Protein AF-A0A2D8AKR0-F1 (afdb_monomer)

Foldseek 3Di:
DDDDPPDDVVVVVVVVLVVCCVDPNVVVSVCVDPVNLVVDPPDPSVVVVVLVVPQDDFQAPDFDDALAGETHALVSDDPVSVVVNLVSVVVVPPQADGFYHYRNDTDDHVDSVSVVCVVCVVVDDDCVPDDD

Structure (mmCIF, N/CA/C/O backbone):
data_AF-A0A2D8AKR0-F1
#
_entry.id   AF-A0A2D8AKR0-F1
#
loop_
_atom_site.group_PDB
_atom_site.id
_atom_site.type_symbol
_atom_site.label_atom_id
_atom_site.label_alt_id
_atom_site.label_comp_id
_atom_site.label_asym_id
_atom_site.label_entity_id
_atom_site.label_seq_id
_atom_site.pdbx_PDB_ins_code
_atom_site.Cartn_x
_atom_site.Cartn_y
_atom_site.Cartn_z
_atom_site.occupancy
_atom_site.B_iso_or_equiv
_atom_site.auth_seq_id
_atom_site.auth_comp_id
_atom_site.auth_asym_id
_atom_site.auth_atom_id
_atom_site.pdbx_PDB_model_num
ATOM 1 N N . MET A 1 1 ? 16.676 22.436 -7.450 1.00 33.91 1 MET A N 1
ATOM 2 C CA . MET A 1 1 ? 16.175 21.116 -7.006 1.00 33.91 1 MET A CA 1
ATOM 3 C C . MET A 1 1 ? 14.735 21.320 -6.575 1.00 33.91 1 MET A C 1
ATOM 5 O O . MET A 1 1 ? 14.485 21.685 -5.436 1.00 33.91 1 MET A O 1
ATOM 9 N N . SER A 1 2 ? 13.823 21.272 -7.544 1.00 24.22 2 SER A N 1
ATOM 10 C CA . SER A 1 2 ? 12.423 21.659 -7.355 1.00 24.22 2 SER A CA 1
ATOM 11 C C . SER A 1 2 ? 11.671 20.614 -6.530 1.00 24.22 2 SER A C 1
ATOM 13 O O . SER A 1 2 ? 11.942 19.421 -6.695 1.00 24.22 2 SER A O 1
ATOM 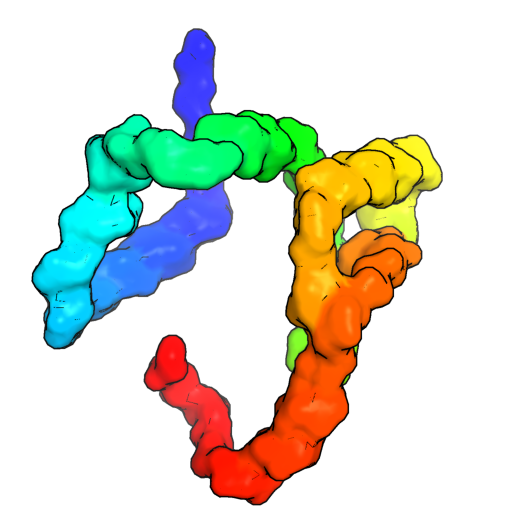15 N N . PRO A 1 3 ? 10.755 21.038 -5.643 1.00 39.47 3 PRO A N 1
ATOM 16 C CA . PRO A 1 3 ? 9.947 20.121 -4.865 1.00 39.47 3 PRO A CA 1
ATOM 17 C C . PRO A 1 3 ? 9.007 19.361 -5.800 1.00 39.47 3 PRO A C 1
ATOM 19 O O . PRO A 1 3 ? 8.604 19.849 -6.855 1.00 39.47 3 PRO A O 1
ATOM 22 N N . LEU A 1 4 ? 8.723 18.132 -5.399 1.00 36.25 4 LEU A N 1
ATOM 23 C CA . LEU A 1 4 ? 7.801 17.197 -6.022 1.00 36.25 4 LEU A CA 1
ATOM 24 C C . LEU A 1 4 ? 6.499 17.917 -6.417 1.00 36.25 4 LEU A C 1
ATOM 26 O O . LEU A 1 4 ? 5.794 18.424 -5.550 1.00 36.25 4 LEU A O 1
ATOM 30 N N . ASN A 1 5 ? 6.188 17.972 -7.715 1.00 32.22 5 ASN A N 1
ATOM 31 C CA . ASN A 1 5 ? 4.859 18.368 -8.174 1.00 32.22 5 ASN A CA 1
ATOM 32 C C . ASN A 1 5 ? 3.902 17.213 -7.853 1.00 32.22 5 ASN A C 1
ATOM 34 O O . ASN A 1 5 ? 3.974 16.135 -8.440 1.00 32.22 5 ASN A O 1
ATOM 38 N N . ASP A 1 6 ? 3.056 17.457 -6.861 1.00 44.03 6 ASP A N 1
ATOM 39 C CA . ASP A 1 6 ? 2.373 16.468 -6.032 1.00 44.03 6 ASP A CA 1
ATOM 40 C C . ASP A 1 6 ? 0.856 16.522 -6.276 1.00 44.03 6 ASP A C 1
ATOM 42 O O . ASP A 1 6 ? 0.070 16.652 -5.345 1.00 44.03 6 ASP A O 1
ATOM 46 N N . HIS A 1 7 ? 0.410 16.560 -7.537 1.00 37.81 7 HIS A N 1
ATOM 47 C CA . HIS A 1 7 ? -0.879 17.209 -7.805 1.00 37.81 7 HIS A CA 1
ATOM 48 C C . HIS A 1 7 ? -2.157 16.359 -7.737 1.00 37.81 7 HIS A C 1
ATOM 50 O O . HIS A 1 7 ? -3.225 16.954 -7.848 1.00 37.81 7 HIS A O 1
ATOM 56 N N . ASP A 1 8 ? -2.102 15.044 -7.472 1.00 45.41 8 ASP A N 1
ATOM 57 C CA . ASP A 1 8 ? -3.341 14.236 -7.409 1.00 45.41 8 ASP A CA 1
ATOM 58 C C . ASP A 1 8 ? -3.476 13.345 -6.153 1.00 45.41 8 ASP A C 1
ATOM 60 O O . ASP A 1 8 ? -4.436 13.488 -5.400 1.00 45.41 8 ASP A O 1
ATOM 64 N N . SER A 1 9 ? -2.473 12.530 -5.784 1.00 47.47 9 SER A N 1
ATOM 65 C CA . SER A 1 9 ? -2.532 11.762 -4.515 1.00 47.47 9 SER A CA 1
ATOM 66 C C . SER A 1 9 ? -2.387 12.613 -3.246 1.00 47.47 9 SER A C 1
ATOM 68 O O . SER A 1 9 ? -2.848 12.203 -2.180 1.00 47.47 9 SER A O 1
ATOM 70 N N . SER A 1 10 ? -1.775 13.799 -3.340 1.00 57.00 10 SER A N 1
ATOM 71 C CA . SER A 1 10 ? -1.628 14.704 -2.193 1.00 57.00 10 SER A CA 1
ATOM 72 C C . SER A 1 10 ? -2.990 15.256 -1.750 1.00 57.00 10 SER A C 1
ATOM 74 O O . SER A 1 10 ? -3.252 15.379 -0.562 1.00 57.00 10 SER A O 1
ATOM 76 N N . SER A 1 11 ? -3.923 15.474 -2.682 1.00 64.12 11 SER A N 1
ATOM 77 C CA . SER A 1 11 ? -5.263 16.013 -2.402 1.00 64.12 11 SER A CA 1
ATOM 78 C C . SER A 1 11 ? -6.063 15.151 -1.417 1.00 64.12 11 SER A C 1
ATOM 80 O O . SER A 1 11 ? -6.556 15.659 -0.408 1.00 64.12 11 SER A O 1
ATOM 82 N N . GLU A 1 12 ? -6.165 13.844 -1.665 1.00 73.81 12 GLU A N 1
ATOM 83 C CA . GLU A 1 12 ? -7.036 12.972 -0.869 1.00 73.81 12 GLU A CA 1
ATOM 84 C C . GLU A 1 12 ? -6.435 12.650 0.502 1.00 73.81 12 GLU A C 1
ATOM 86 O O . GLU A 1 12 ? -7.122 12.719 1.521 1.00 73.81 12 GLU A O 1
ATOM 91 N N . PHE A 1 13 ? -5.124 12.401 0.561 1.00 76.38 13 PHE A N 1
ATOM 92 C CA . PHE A 1 13 ? -4.451 12.188 1.839 1.00 76.38 13 PHE A CA 1
ATOM 93 C C . PHE A 1 13 ? -4.518 13.438 2.728 1.00 76.38 13 PHE A C 1
ATOM 95 O O . PHE A 1 13 ? -4.787 13.329 3.923 1.00 76.38 13 PHE A O 1
ATOM 102 N N . GLN A 1 14 ? -4.385 14.640 2.155 1.00 80.12 14 GLN A N 1
ATOM 103 C CA . GLN A 1 14 ? -4.552 15.886 2.910 1.00 80.12 14 GLN A CA 1
ATOM 104 C C . GLN A 1 14 ? -5.986 16.074 3.428 1.00 80.12 14 GLN A C 1
ATOM 106 O O . GLN A 1 14 ? -6.169 16.552 4.550 1.00 80.12 14 GLN A O 1
ATOM 111 N N . LYS A 1 15 ? -7.014 15.648 2.678 1.00 84.19 15 LYS A N 1
ATOM 112 C CA . LYS A 1 15 ? -8.399 15.619 3.188 1.00 84.19 15 LYS A CA 1
ATOM 113 C C . LYS A 1 15 ? -8.539 14.662 4.370 1.00 84.19 15 LYS A C 1
ATOM 115 O O . LYS A 1 15 ? -9.142 15.038 5.375 1.00 84.19 15 LYS A O 1
ATOM 120 N N . ILE A 1 16 ? -7.948 13.467 4.290 1.00 84.25 16 ILE A N 1
ATOM 121 C CA . ILE A 1 16 ? -7.947 12.492 5.393 1.00 84.25 16 ILE A CA 1
ATOM 122 C C . ILE A 1 16 ? -7.281 13.093 6.633 1.00 84.25 16 ILE A C 1
ATOM 124 O O . ILE A 1 16 ? -7.861 13.039 7.716 1.00 84.25 16 ILE A O 1
ATOM 128 N N . LEU A 1 17 ? -6.112 13.724 6.488 1.00 85.38 17 LEU A N 1
ATOM 129 C CA . LEU A 1 17 ? -5.414 14.366 7.606 1.00 85.38 17 LEU A CA 1
ATOM 130 C C . LEU A 1 17 ? -6.224 15.515 8.216 1.00 85.38 17 LEU A C 1
ATOM 132 O O . LEU A 1 17 ? -6.295 15.637 9.440 1.00 85.38 17 LEU A O 1
ATOM 136 N N . LYS A 1 18 ? -6.889 16.322 7.383 1.00 86.25 18 LYS A N 1
ATOM 137 C CA . LYS A 1 18 ? -7.785 17.389 7.846 1.00 86.25 18 LYS A CA 1
ATOM 138 C C . LYS A 1 18 ? -8.946 16.827 8.670 1.00 86.25 18 LYS A C 1
ATOM 140 O O . LYS A 1 18 ? -9.224 17.338 9.754 1.00 86.25 18 LYS A O 1
ATOM 145 N N . ASN A 1 19 ? -9.583 15.760 8.191 1.00 86.38 19 ASN A N 1
ATOM 146 C CA . ASN A 1 19 ? -10.666 15.085 8.907 1.00 86.38 19 ASN A CA 1
ATOM 147 C C . ASN A 1 19 ? -10.157 14.446 10.210 1.00 86.38 19 ASN A C 1
ATOM 149 O O . ASN A 1 19 ? -10.801 14.561 11.252 1.00 86.38 19 ASN A O 1
ATOM 153 N N . ALA A 1 20 ? -8.967 13.839 10.186 1.00 86.50 20 ALA A N 1
ATOM 154 C CA . ALA A 1 20 ? -8.329 13.274 11.370 1.00 86.50 20 ALA A CA 1
ATOM 155 C C . ALA A 1 20 ? -8.055 14.346 12.439 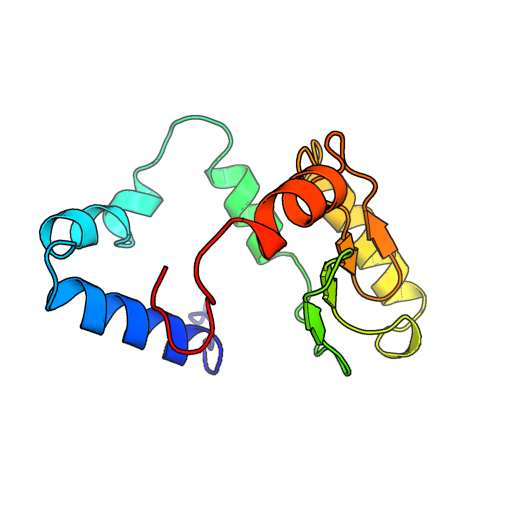1.00 86.50 20 ALA A C 1
ATOM 157 O O . ALA A 1 20 ? -8.304 14.093 13.619 1.00 86.50 20 ALA A O 1
ATOM 158 N N . GLY A 1 21 ? -7.649 15.556 12.037 1.00 86.44 21 GLY A N 1
ATOM 159 C CA . GLY A 1 21 ? -7.460 16.704 12.933 1.00 86.44 21 GLY A CA 1
ATOM 160 C C . GLY A 1 21 ? -8.736 17.211 13.610 1.00 86.44 21 GLY A C 1
ATOM 161 O O . GLY A 1 21 ? -8.673 17.829 14.667 1.00 86.44 21 GLY A O 1
ATOM 162 N N . GLN A 1 22 ? -9.903 16.904 13.045 1.00 89.69 22 GLN A N 1
ATOM 163 C CA . GLN A 1 22 ? -11.214 17.208 13.633 1.00 89.69 22 GLN A CA 1
ATOM 164 C C . GLN A 1 22 ? -11.788 16.032 14.437 1.00 89.69 22 GLN A C 1
ATOM 166 O O . GLN A 1 22 ? -12.900 16.105 14.957 1.00 89.69 22 GLN A O 1
ATOM 171 N N . SER A 1 23 ? -11.040 14.936 14.537 1.00 90.31 23 SER A N 1
ATOM 172 C CA . SER A 1 23 ? -11.459 13.704 15.194 1.00 90.31 23 SER A CA 1
ATOM 173 C C . SER A 1 23 ? -10.653 13.443 16.469 1.00 90.31 23 SER A C 1
ATOM 175 O O . SER A 1 23 ? -9.729 14.174 16.830 1.00 90.31 23 SER A O 1
ATOM 177 N N . ARG A 1 24 ? -10.945 12.316 17.127 1.00 92.50 24 ARG A N 1
ATOM 178 C CA . ARG A 1 24 ? -10.151 11.806 18.257 1.00 92.50 24 ARG A CA 1
ATOM 179 C C . ARG A 1 24 ? -8.705 11.452 17.882 1.00 92.50 24 ARG A C 1
ATOM 181 O O . ARG A 1 24 ? -7.893 11.262 18.778 1.00 92.50 24 ARG A O 1
ATOM 188 N N . LEU A 1 25 ? -8.387 11.371 16.588 1.00 91.12 25 LEU A N 1
ATOM 189 C CA . LEU A 1 25 ? -7.042 11.096 16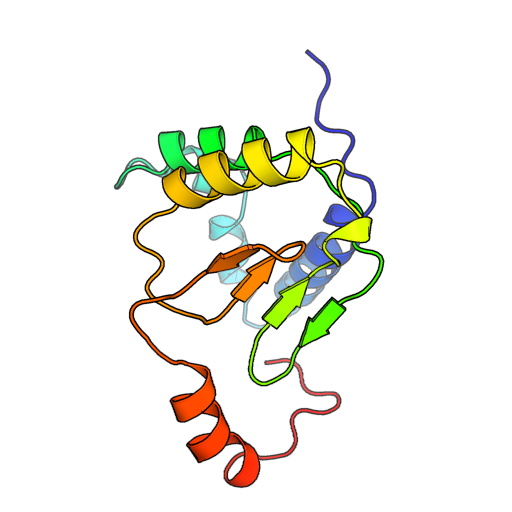.081 1.00 91.12 25 LEU A CA 1
ATOM 190 C C . LEU A 1 25 ? -6.155 12.344 16.005 1.00 91.12 25 LEU A C 1
ATOM 192 O O . LEU A 1 25 ? -4.967 12.203 15.737 1.00 91.12 25 LEU A O 1
ATOM 196 N N . ASN A 1 26 ? -6.681 13.546 16.273 1.00 93.62 26 ASN A N 1
ATOM 197 C CA . ASN A 1 26 ? -5.898 14.785 16.245 1.00 93.62 26 ASN A CA 1
ATOM 198 C C . ASN A 1 26 ? -4.563 14.708 17.025 1.00 93.62 26 ASN A C 1
ATOM 200 O O . ASN A 1 26 ? -3.545 15.143 16.487 1.00 93.62 26 ASN A O 1
ATOM 204 N N . PRO A 1 27 ? -4.494 14.090 18.227 1.00 95.25 27 PRO A N 1
ATOM 205 C CA . PRO A 1 27 ? -3.231 13.944 18.954 1.00 95.25 27 PRO A CA 1
ATOM 206 C C . PRO A 1 27 ? -2.161 13.119 18.224 1.00 95.25 27 PRO A C 1
ATOM 208 O O . PRO A 1 27 ? -0.998 13.167 18.613 1.00 95.25 27 PRO A O 1
ATOM 211 N N . LEU A 1 28 ? -2.531 12.358 17.188 1.00 91.88 28 LEU A N 1
ATOM 212 C CA . LEU A 1 28 ? -1.609 11.542 16.400 1.00 91.88 28 LEU A CA 1
ATOM 213 C C . LEU A 1 28 ? -1.019 12.282 15.193 1.00 91.88 28 LEU A C 1
ATOM 215 O O . LEU A 1 28 ? -0.031 11.816 14.629 1.00 91.88 28 LEU A O 1
ATOM 219 N N . LEU A 1 29 ? -1.575 13.436 14.805 1.00 91.19 29 LEU A N 1
ATOM 220 C CA . LEU A 1 29 ? -1.088 14.204 13.655 1.00 91.19 29 LEU A CA 1
ATOM 221 C C . LEU A 1 29 ? 0.407 14.572 13.717 1.00 91.19 29 LEU A C 1
ATOM 223 O O . LEU A 1 29 ? 1.060 14.533 12.672 1.00 91.19 29 LEU A O 1
ATOM 227 N N . PRO A 1 30 ? 1.007 14.867 14.889 1.00 92.75 30 PRO A N 1
ATOM 228 C CA . PRO A 1 30 ? 2.447 15.100 14.961 1.00 92.75 30 PRO A CA 1
ATOM 229 C C . PRO A 1 30 ? 3.294 13.918 14.458 1.00 92.75 30 PRO A C 1
ATOM 231 O O . PRO A 1 30 ? 4.390 14.142 13.951 1.00 92.75 30 PRO A O 1
ATOM 234 N N . PHE A 1 31 ? 2.791 12.679 14.531 1.00 90.25 31 PHE A N 1
ATOM 235 C CA . PHE A 1 31 ? 3.514 11.467 14.117 1.00 90.25 31 PHE A CA 1
ATOM 236 C C . PHE A 1 31 ? 3.468 11.182 12.610 1.00 90.25 31 PHE A C 1
ATOM 238 O O . PHE A 1 31 ? 4.131 10.263 12.135 1.00 90.25 31 PHE A O 1
ATOM 245 N N . V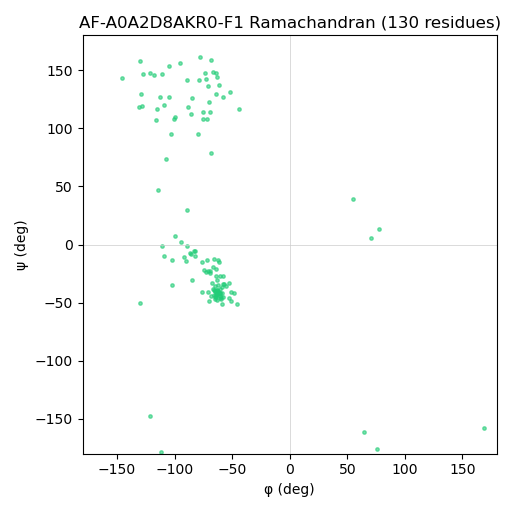AL A 1 32 ? 2.704 11.958 11.842 1.00 88.19 32 VAL A N 1
ATOM 246 C CA . VAL A 1 32 ? 2.683 11.880 10.370 1.00 88.19 32 VAL A CA 1
ATOM 247 C C . VAL A 1 32 ? 3.310 13.113 9.718 1.00 88.19 32 VAL A C 1
ATOM 249 O O . VAL A 1 32 ? 3.400 13.195 8.495 1.00 88.19 32 VAL A O 1
ATOM 252 N N . ALA A 1 33 ? 3.762 14.078 10.524 1.00 87.69 33 ALA A N 1
ATOM 253 C CA . ALA A 1 33 ? 4.410 15.284 10.041 1.00 87.69 33 ALA A CA 1
ATOM 254 C C . ALA A 1 33 ? 5.835 14.997 9.542 1.00 87.69 33 ALA A C 1
ATOM 256 O O . ALA A 1 33 ? 6.553 14.167 10.106 1.00 87.69 33 ALA A O 1
ATOM 257 N N . GLY A 1 34 ? 6.269 15.755 8.529 1.00 86.12 34 GLY A N 1
ATOM 258 C CA . GLY A 1 34 ? 7.612 15.662 7.944 1.00 86.12 34 GLY A CA 1
ATOM 259 C C . GLY A 1 34 ? 8.742 15.599 8.980 1.00 86.12 34 GLY A C 1
ATOM 260 O O . GLY A 1 34 ? 9.502 14.638 8.940 1.00 86.12 34 GLY A O 1
ATOM 261 N N . PRO A 1 35 ? 8.809 16.508 9.977 1.00 89.69 35 PRO A N 1
ATOM 262 C CA . PRO A 1 35 ? 9.871 16.482 10.985 1.00 89.69 35 PRO A CA 1
ATOM 263 C C . PRO A 1 35 ? 9.940 15.184 11.796 1.00 89.69 35 PRO A C 1
ATOM 265 O O . PRO A 1 35 ? 11.031 14.723 12.124 1.00 89.69 35 PRO A O 1
ATOM 268 N N . PHE A 1 36 ? 8.790 14.581 12.114 1.00 90.75 36 PHE A N 1
ATOM 269 C CA . PHE A 1 36 ? 8.765 13.302 12.817 1.00 90.75 36 PHE A CA 1
ATOM 270 C C . PHE A 1 36 ? 9.251 12.175 11.904 1.00 90.75 36 PHE A C 1
ATOM 272 O O . PHE A 1 36 ? 10.137 11.418 12.292 1.00 90.75 36 PHE A O 1
ATOM 279 N N . LEU A 1 37 ? 8.726 12.103 10.675 1.00 88.12 37 LEU A N 1
ATOM 280 C CA . LEU A 1 37 ? 9.100 11.082 9.691 1.00 88.12 37 LEU A CA 1
ATOM 281 C C . LEU A 1 37 ? 10.579 11.169 9.289 1.00 88.12 37 LEU A C 1
ATOM 283 O O . LEU A 1 37 ? 11.242 10.144 9.149 1.00 88.12 37 LEU A O 1
ATOM 287 N N . ASP A 1 38 ? 11.119 12.376 9.138 1.00 87.12 38 ASP A N 1
ATOM 288 C CA . ASP A 1 38 ? 12.538 12.617 8.859 1.00 87.12 38 ASP A CA 1
ATOM 289 C C . ASP A 1 38 ? 13.427 12.263 10.067 1.00 87.12 38 ASP A C 1
ATOM 291 O O . ASP A 1 38 ? 14.608 11.955 9.907 1.00 87.12 38 ASP A O 1
ATOM 295 N N . GLY A 1 39 ? 12.857 12.263 11.277 1.00 89.44 39 GLY A N 1
ATOM 296 C CA . GLY A 1 39 ? 13.521 11.879 12.521 1.00 89.44 39 GLY A CA 1
ATOM 297 C C . GLY A 1 39 ? 13.570 10.370 12.795 1.00 89.44 39 GLY A C 1
ATOM 298 O O . GLY A 1 39 ? 14.281 9.959 13.716 1.00 89.44 39 GLY A O 1
ATOM 299 N N . ILE A 1 40 ? 12.858 9.535 12.025 1.00 88.88 40 ILE A N 1
ATOM 300 C CA . ILE A 1 40 ? 12.862 8.073 12.199 1.00 88.88 40 ILE A CA 1
ATOM 301 C C . ILE A 1 40 ? 14.231 7.517 11.791 1.00 88.88 40 ILE A C 1
ATOM 303 O O . ILE A 1 40 ? 14.621 7.554 10.624 1.00 88.88 40 ILE A O 1
ATOM 307 N N . LYS A 1 41 ? 14.958 6.968 12.768 1.00 86.31 41 LYS A N 1
ATOM 308 C CA . LYS A 1 41 ? 16.294 6.371 12.574 1.00 86.31 41 LYS A CA 1
ATOM 309 C C . LYS A 1 41 ? 16.306 4.851 12.711 1.00 86.31 41 LYS A C 1
ATOM 311 O O . LYS A 1 41 ? 17.330 4.229 12.452 1.00 86.31 41 LYS A O 1
ATOM 316 N N . GLN A 1 42 ? 15.207 4.254 13.169 1.00 83.50 42 GLN A N 1
ATOM 317 C CA . GLN A 1 42 ? 15.116 2.814 13.371 1.00 83.50 42 GLN A CA 1
ATOM 318 C C . GLN A 1 42 ? 14.875 2.085 12.045 1.00 83.50 42 GLN A C 1
ATOM 320 O O . GLN A 1 42 ? 14.092 2.527 11.204 1.00 83.50 42 GLN A O 1
ATOM 325 N N . GLY A 1 43 ? 15.514 0.923 11.895 1.00 83.88 43 GLY A N 1
ATOM 326 C CA . GLY A 1 43 ? 15.404 0.100 10.694 1.00 83.88 43 GLY A CA 1
ATOM 327 C C . GLY A 1 43 ? 15.969 0.779 9.444 1.00 83.88 43 GLY A C 1
ATOM 328 O O . GLY A 1 43 ? 16.738 1.732 9.508 1.00 83.88 43 GLY A O 1
ATOM 329 N N . ASP A 1 44 ? 15.561 0.283 8.280 1.00 85.81 44 ASP A N 1
ATOM 330 C CA . ASP A 1 44 ? 16.058 0.736 6.977 1.00 85.81 44 ASP A CA 1
ATOM 331 C C . ASP A 1 44 ? 15.245 1.908 6.389 1.00 85.81 44 ASP A C 1
ATOM 333 O O . ASP A 1 44 ? 15.126 2.039 5.171 1.00 85.81 44 ASP A O 1
ATOM 337 N N . TRP A 1 45 ? 14.648 2.760 7.232 1.00 87.56 45 TRP A N 1
ATOM 338 C CA . TRP A 1 45 ? 13.698 3.805 6.815 1.00 87.56 45 TRP A CA 1
ATOM 339 C C . TRP A 1 45 ? 14.212 4.689 5.668 1.00 87.56 45 TRP A C 1
ATOM 341 O O . TRP A 1 45 ? 13.534 4.851 4.651 1.00 87.56 45 TRP A O 1
ATOM 351 N N . ALA A 1 46 ? 15.441 5.200 5.783 1.00 85.81 46 ALA A N 1
ATOM 352 C CA . ALA A 1 46 ? 16.052 6.030 4.745 1.00 85.81 46 ALA A CA 1
ATOM 353 C C . ALA A 1 46 ? 16.192 5.280 3.408 1.00 85.81 46 ALA A C 1
ATOM 355 O O . ALA A 1 46 ? 15.885 5.831 2.348 1.00 85.81 46 ALA A O 1
ATOM 356 N N . ARG A 1 47 ? 16.592 4.000 3.459 1.00 88.50 47 ARG A N 1
ATOM 357 C CA . ARG A 1 47 ? 16.702 3.137 2.275 1.00 88.50 47 ARG A CA 1
ATOM 358 C C . ARG A 1 47 ? 15.330 2.904 1.644 1.00 88.50 47 ARG A C 1
ATOM 360 O O . ARG A 1 47 ? 15.196 3.035 0.432 1.00 88.50 47 ARG A O 1
ATOM 367 N N . TRP A 1 48 ? 14.310 2.608 2.449 1.00 88.88 48 TRP A N 1
ATOM 368 C CA . TRP A 1 48 ? 12.938 2.400 1.976 1.00 88.88 48 TRP A CA 1
ATOM 369 C C . TRP A 1 48 ? 12.374 3.631 1.273 1.00 88.88 48 TRP A C 1
ATOM 371 O O . TRP A 1 48 ? 11.839 3.520 0.171 1.00 88.88 48 TRP A O 1
ATOM 381 N N . ARG A 1 49 ? 12.563 4.816 1.857 1.00 87.94 49 ARG A N 1
ATOM 382 C CA . ARG A 1 49 ? 12.115 6.078 1.260 1.00 87.94 49 ARG A CA 1
ATOM 383 C C . ARG A 1 49 ? 12.842 6.388 -0.049 1.00 87.94 49 ARG A C 1
ATOM 385 O O . ARG A 1 49 ? 12.207 6.824 -1.005 1.00 87.94 49 ARG A O 1
ATOM 392 N N . GLN A 1 50 ? 14.148 6.122 -0.120 1.00 89.88 50 GLN A N 1
ATOM 393 C CA . GLN A 1 50 ? 14.920 6.289 -1.352 1.00 89.88 50 GLN A CA 1
ATOM 394 C C . GLN A 1 50 ? 14.443 5.342 -2.462 1.00 89.88 50 GLN A C 1
ATOM 396 O O . GLN A 1 50 ? 14.319 5.769 -3.607 1.00 89.88 50 GLN A O 1
ATOM 401 N N . ARG A 1 51 ? 14.161 4.075 -2.134 1.00 91.56 51 ARG A N 1
ATOM 402 C CA . ARG A 1 51 ? 13.616 3.086 -3.079 1.00 91.56 51 ARG A CA 1
ATOM 403 C C . ARG A 1 51 ? 12.237 3.491 -3.581 1.00 91.56 51 ARG A C 1
ATOM 405 O O . ARG A 1 51 ? 12.017 3.523 -4.786 1.00 91.56 51 ARG A O 1
ATOM 412 N N . LEU A 1 52 ? 11.349 3.887 -2.670 1.00 90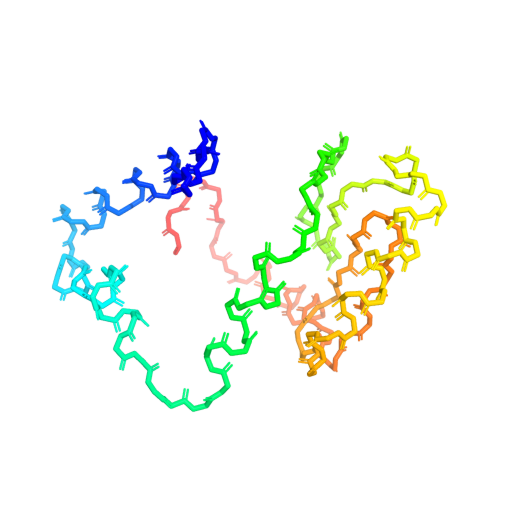.12 52 LEU A N 1
ATOM 413 C CA . LEU A 1 52 ? 10.005 4.361 -3.002 1.00 90.12 52 LEU A CA 1
ATOM 414 C C . LEU A 1 52 ? 10.045 5.577 -3.938 1.00 90.12 52 LEU A C 1
ATOM 416 O O . LEU A 1 52 ? 9.302 5.625 -4.909 1.00 90.12 52 LEU A O 1
ATOM 420 N N . ALA A 1 53 ? 10.954 6.527 -3.699 1.00 89.94 53 ALA A N 1
ATOM 421 C CA . ALA A 1 53 ? 11.109 7.713 -4.543 1.00 89.94 53 ALA A CA 1
ATOM 422 C C . ALA A 1 53 ? 11.621 7.411 -5.965 1.00 89.94 53 ALA A C 1
ATOM 424 O O . ALA A 1 53 ? 11.485 8.255 -6.848 1.00 89.94 53 ALA A O 1
ATOM 425 N N . ARG A 1 54 ? 12.231 6.239 -6.186 1.00 90.12 54 ARG A N 1
ATOM 426 C CA . ARG A 1 54 ? 12.732 5.792 -7.496 1.00 90.12 54 ARG A CA 1
ATOM 427 C C . ARG A 1 54 ? 11.711 4.981 -8.285 1.00 90.12 54 ARG A C 1
ATOM 429 O O . ARG A 1 54 ? 11.966 4.710 -9.458 1.00 90.12 54 ARG A O 1
ATOM 436 N N . LEU A 1 55 ? 10.604 4.570 -7.663 1.00 89.00 55 LEU A N 1
ATOM 437 C CA . LEU A 1 55 ? 9.568 3.842 -8.380 1.00 89.00 55 LEU A CA 1
ATOM 438 C C . LEU A 1 55 ? 8.967 4.747 -9.468 1.00 89.00 55 LEU A C 1
ATOM 440 O O . LEU A 1 55 ? 8.606 5.894 -9.182 1.00 89.00 55 LEU A O 1
ATOM 444 N N . PRO A 1 56 ? 8.877 4.261 -10.715 1.00 84.94 56 PRO A N 1
ATOM 445 C CA . PRO A 1 56 ? 8.263 4.995 -11.801 1.00 84.94 56 PRO A CA 1
ATOM 446 C C . PRO A 1 56 ? 6.788 5.229 -11.489 1.00 84.94 56 PRO A C 1
ATOM 448 O O . PRO A 1 56 ? 6.098 4.396 -10.899 1.00 84.94 56 PRO A O 1
ATOM 451 N N . ARG A 1 57 ? 6.299 6.398 -11.896 1.00 87.56 57 ARG A N 1
ATOM 452 C CA . ARG A 1 57 ? 4.873 6.701 -11.841 1.00 87.56 57 ARG A CA 1
ATOM 453 C C . ARG A 1 57 ? 4.241 6.175 -13.119 1.00 87.56 57 ARG A C 1
ATOM 455 O O . ARG A 1 57 ? 4.507 6.703 -14.193 1.00 87.56 57 ARG A O 1
ATOM 462 N N . HIS A 1 58 ? 3.410 5.155 -12.977 1.00 92.44 58 HIS A N 1
ATOM 463 C CA . HIS A 1 58 ? 2.604 4.606 -14.058 1.00 92.44 58 HIS A CA 1
ATOM 464 C C . HIS A 1 58 ? 1.131 4.915 -13.805 1.00 92.44 58 HIS A C 1
ATOM 466 O O . HIS A 1 58 ? 0.691 4.967 -12.654 1.00 92.44 58 HIS A O 1
ATOM 472 N N . THR A 1 59 ? 0.373 5.120 -14.877 1.00 94.06 59 THR A N 1
ATOM 473 C CA . THR A 1 59 ? -1.070 5.354 -14.801 1.00 94.06 59 THR A CA 1
ATOM 474 C C . THR A 1 59 ? -1.785 4.045 -15.121 1.00 94.06 59 THR A C 1
ATOM 476 O O . THR A 1 59 ? -1.737 3.613 -16.270 1.00 94.06 59 THR A O 1
ATOM 479 N N . PRO A 1 60 ? -2.423 3.388 -14.139 1.00 96.44 60 PRO A N 1
ATOM 480 C CA . PRO A 1 60 ? -3.145 2.151 -14.397 1.00 96.44 60 PRO A CA 1
ATOM 481 C C . PRO A 1 60 ? -4.417 2.434 -15.202 1.00 96.44 60 PRO A C 1
ATOM 483 O O . PRO A 1 60 ? -5.172 3.348 -14.870 1.00 96.44 60 PRO A O 1
ATOM 486 N N . SER A 1 61 ? -4.698 1.619 -16.218 1.00 97.12 61 SER A N 1
ATOM 487 C CA . SER A 1 61 ? -5.975 1.671 -16.946 1.00 97.12 61 SER A CA 1
ATOM 488 C C . SER A 1 61 ? -7.132 1.064 -16.149 1.00 97.12 61 SER A C 1
ATOM 490 O O . SER A 1 61 ? -8.299 1.378 -16.390 1.00 97.12 61 SER A O 1
ATOM 492 N N . ARG A 1 62 ? -6.817 0.198 -15.179 1.00 95.81 62 ARG A N 1
ATOM 493 C CA . ARG A 1 62 ? -7.787 -0.526 -14.355 1.00 95.81 62 ARG A CA 1
ATOM 494 C C . ARG A 1 62 ? -7.273 -0.716 -12.934 1.00 95.81 62 ARG A C 1
ATOM 496 O O . ARG A 1 62 ? -6.101 -0.998 -12.731 1.00 95.81 62 ARG A O 1
ATOM 503 N N . VAL A 1 63 ? -8.165 -0.627 -11.951 1.00 97.12 63 VAL A N 1
ATOM 504 C CA . VAL A 1 63 ? -7.888 -0.997 -10.555 1.00 97.12 63 VAL A CA 1
ATOM 505 C C . VAL A 1 63 ? -8.992 -1.933 -10.078 1.00 97.12 63 VAL A C 1
ATOM 507 O O . VAL A 1 63 ? -10.172 -1.636 -10.254 1.00 97.12 63 VAL A O 1
ATOM 510 N N . GLN A 1 64 ? -8.617 -3.068 -9.492 1.00 96.75 64 GLN A N 1
ATOM 511 C CA . GLN A 1 64 ? -9.542 -4.056 -8.943 1.00 96.75 64 GLN A CA 1
ATOM 512 C C . GLN A 1 64 ? -9.120 -4.433 -7.523 1.00 96.75 64 GLN A C 1
ATOM 514 O O . GLN A 1 64 ? -8.033 -4.961 -7.301 1.00 96.75 64 GLN A O 1
ATOM 519 N N . LEU A 1 65 ? -10.004 -4.166 -6.562 1.00 93.81 65 LEU A N 1
ATOM 520 C CA . LEU A 1 65 ? -9.801 -4.453 -5.142 1.00 93.81 65 LEU A CA 1
ATOM 521 C C . LEU A 1 65 ? -10.684 -5.643 -4.738 1.00 93.81 65 LEU A C 1
ATOM 523 O O . LEU A 1 65 ? -11.733 -5.462 -4.127 1.00 93.81 65 LEU A O 1
ATOM 527 N N . ALA A 1 66 ? -10.299 -6.843 -5.171 1.00 89.25 66 ALA A N 1
ATOM 528 C CA . ALA A 1 66 ? -11.001 -8.098 -4.883 1.00 89.25 66 ALA A CA 1
ATOM 529 C C . ALA A 1 66 ? -10.051 -9.068 -4.154 1.00 89.25 66 ALA A C 1
ATOM 531 O O . ALA A 1 66 ? -9.174 -8.613 -3.420 1.00 89.25 66 ALA A O 1
ATOM 532 N N . ASP A 1 67 ? -10.186 -10.381 -4.374 1.00 90.38 67 ASP A N 1
ATOM 533 C CA . ASP A 1 67 ? -9.311 -11.401 -3.775 1.00 90.38 67 ASP A CA 1
ATOM 534 C C . ASP A 1 67 ? -7.825 -11.119 -4.030 1.00 90.38 67 ASP A C 1
ATOM 536 O O . ASP A 1 67 ? -7.005 -11.156 -3.119 1.00 90.38 67 ASP A O 1
ATOM 540 N N . THR A 1 68 ? -7.477 -10.782 -5.272 1.00 93.38 68 THR A N 1
ATOM 541 C CA . THR A 1 68 ? -6.163 -10.227 -5.609 1.00 93.38 68 THR A CA 1
ATOM 542 C C . THR A 1 68 ? -6.311 -8.740 -5.864 1.00 93.38 68 THR A C 1
ATOM 544 O O . THR A 1 68 ? -7.124 -8.309 -6.689 1.00 93.38 68 THR A O 1
ATOM 547 N N . ILE A 1 69 ? -5.499 -7.945 -5.174 1.00 96.38 69 ILE A N 1
ATOM 548 C CA . ILE A 1 69 ? -5.429 -6.511 -5.425 1.00 96.38 69 ILE A CA 1
ATOM 549 C C . ILE A 1 69 ? -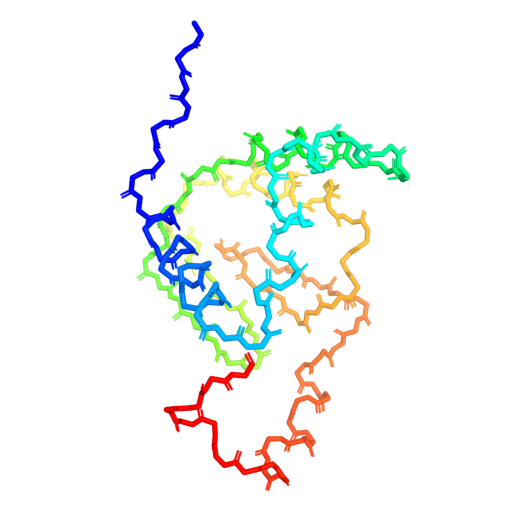4.648 -6.308 -6.720 1.00 96.38 69 ILE A C 1
ATOM 551 O O . ILE A 1 69 ? -3.439 -6.533 -6.761 1.00 96.38 69 ILE A O 1
ATOM 555 N N . SER A 1 70 ? -5.362 -5.913 -7.772 1.00 97.38 70 SER A N 1
ATOM 556 C CA . SER A 1 70 ? -4.819 -5.766 -9.122 1.00 97.38 70 SER A CA 1
ATOM 557 C C . SER A 1 70 ? -4.799 -4.296 -9.529 1.00 97.38 70 SER A C 1
ATOM 559 O O . SER A 1 70 ? -5.825 -3.611 -9.452 1.00 97.38 70 SER A O 1
ATOM 561 N N . ILE A 1 71 ? -3.643 -3.799 -9.959 1.00 97.44 71 ILE A N 1
ATOM 562 C CA . ILE A 1 71 ? -3.445 -2.410 -10.384 1.00 97.44 71 ILE A CA 1
ATOM 563 C C . ILE A 1 71 ? -2.791 -2.407 -11.762 1.00 97.44 71 ILE A C 1
ATOM 565 O O . ILE A 1 71 ? -1.665 -2.862 -11.921 1.00 97.44 71 ILE A O 1
ATOM 569 N N . GLY A 1 72 ? -3.480 -1.823 -12.736 1.00 97.06 72 GLY A N 1
ATOM 570 C CA . GLY A 1 72 ? -3.063 -1.762 -14.129 1.00 97.06 72 GLY A CA 1
ATOM 571 C C . GLY A 1 72 ? -3.252 -3.082 -14.871 1.00 97.06 72 GLY A C 1
ATOM 572 O O . GLY A 1 72 ? -3.802 -4.056 -14.358 1.00 97.06 72 GLY A O 1
ATOM 573 N N . GLN A 1 73 ? -2.808 -3.090 -16.119 1.00 97.19 73 GLN A N 1
ATOM 574 C CA . GLN A 1 73 ? -2.760 -4.255 -16.997 1.00 97.19 73 GLN A CA 1
ATOM 575 C C . GLN A 1 73 ? -1.365 -4.368 -17.629 1.00 97.19 73 GLN A C 1
ATOM 577 O O . GLN A 1 73 ? -0.670 -3.356 -17.738 1.00 97.19 73 GLN A O 1
ATOM 582 N N . PRO A 1 74 ? -0.945 -5.557 -18.107 1.00 96.31 74 PRO A N 1
ATOM 583 C CA . PRO A 1 74 ? 0.318 -5.699 -18.834 1.00 96.31 74 PRO A CA 1
ATOM 584 C C . PRO A 1 74 ? 0.456 -4.730 -20.017 1.00 96.31 74 PRO A C 1
ATOM 586 O O . PRO A 1 74 ? 1.554 -4.279 -20.316 1.00 96.31 74 PRO A O 1
ATOM 589 N N . SER A 1 75 ? -0.658 -4.398 -20.681 1.00 96.75 75 SER A N 1
ATOM 590 C CA . SER A 1 75 ? -0.707 -3.472 -21.820 1.00 96.75 75 SER A CA 1
ATOM 591 C C . SER A 1 75 ? -0.488 -2.004 -21.454 1.00 96.75 75 SER A C 1
ATOM 593 O O . SER A 1 75 ? -0.286 -1.193 -22.354 1.00 96.75 75 SER A O 1
ATOM 595 N N . ASP A 1 76 ? -0.543 -1.651 -20.168 1.00 97.19 76 ASP A N 1
ATOM 596 C CA . ASP A 1 76 ? -0.301 -0.279 -19.711 1.00 97.19 76 ASP A CA 1
ATOM 597 C C . ASP A 1 76 ? 1.194 0.068 -19.716 1.00 97.19 76 ASP A C 1
ATOM 599 O O . ASP A 1 76 ? 1.548 1.242 -19.623 1.00 97.19 76 ASP A O 1
ATOM 603 N N . LEU A 1 77 ? 2.065 -0.944 -19.810 1.00 97.19 77 LEU A N 1
ATOM 604 C CA . LEU A 1 77 ? 3.515 -0.799 -19.797 1.00 97.19 77 LEU A CA 1
ATOM 605 C C . LEU A 1 77 ? 4.134 -1.370 -21.069 1.00 97.19 77 LEU A C 1
ATOM 607 O O . LEU A 1 77 ? 3.710 -2.390 -21.611 1.00 97.19 77 LEU A O 1
ATOM 611 N N . THR A 1 78 ? 5.228 -0.759 -21.506 1.00 97.00 78 THR A N 1
ATOM 612 C CA . THR A 1 78 ? 6.144 -1.420 -22.434 1.00 97.00 78 THR A CA 1
ATOM 613 C C . THR A 1 78 ? 6.855 -2.589 -21.743 1.00 97.00 78 THR A C 1
ATOM 615 O O . THR A 1 78 ? 7.012 -2.619 -20.521 1.00 97.00 78 THR A O 1
ATOM 618 N N . ALA A 1 79 ? 7.378 -3.541 -22.523 1.00 95.81 79 ALA A N 1
ATOM 619 C CA . ALA A 1 79 ? 8.150 -4.661 -21.973 1.00 95.81 79 ALA A CA 1
ATOM 620 C C . ALA A 1 79 ? 9.368 -4.201 -21.141 1.00 95.81 79 ALA A C 1
ATOM 622 O O . ALA A 1 79 ? 9.720 -4.831 -20.143 1.00 95.81 79 ALA A O 1
ATOM 623 N N . ALA A 1 80 ? 9.994 -3.083 -21.529 1.00 96.06 80 ALA A N 1
ATOM 624 C CA . ALA A 1 80 ? 11.1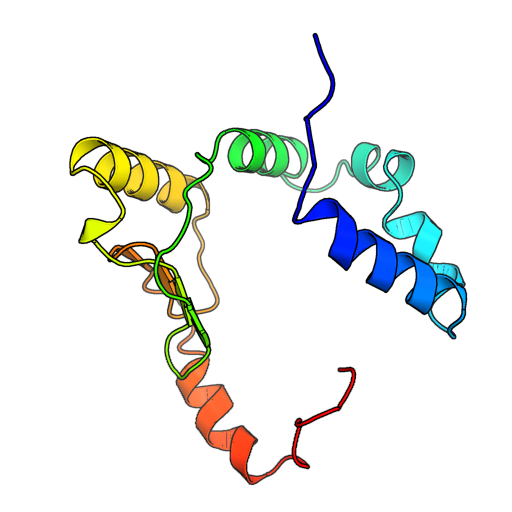13 -2.498 -20.797 1.00 96.06 80 ALA A CA 1
ATOM 625 C C . ALA A 1 80 ? 10.674 -1.924 -19.439 1.00 96.06 80 ALA A C 1
ATOM 627 O O . ALA A 1 80 ? 11.327 -2.182 -18.429 1.00 96.06 80 ALA A O 1
ATOM 628 N N . GLU A 1 81 ? 9.554 -1.198 -19.395 1.00 96.12 81 GLU A N 1
ATOM 629 C CA . GLU A 1 81 ? 8.990 -0.659 -18.151 1.00 96.12 81 GLU A CA 1
ATOM 630 C C . GLU A 1 81 ? 8.524 -1.770 -17.215 1.00 96.12 81 GLU A C 1
ATOM 632 O O . GLU A 1 81 ? 8.847 -1.739 -16.031 1.00 96.12 81 GLU A O 1
ATOM 637 N N . GLN A 1 82 ? 7.845 -2.792 -17.741 1.00 96.00 82 GLN A N 1
ATOM 638 C CA . GLN A 1 82 ? 7.416 -3.938 -16.942 1.00 96.00 82 GLN A CA 1
ATOM 639 C C . GLN A 1 82 ? 8.620 -4.684 -16.345 1.00 96.00 82 GLN A C 1
ATOM 641 O O . GLN A 1 82 ? 8.609 -5.050 -15.168 1.00 96.00 82 GLN A O 1
ATOM 646 N N . SER A 1 83 ? 9.693 -4.870 -17.123 1.00 95.31 83 SER A N 1
ATOM 647 C CA . SER A 1 83 ? 10.934 -5.467 -16.619 1.00 95.31 83 SER A CA 1
ATOM 648 C C . SER A 1 83 ? 11.590 -4.601 -15.540 1.00 95.31 83 SER A C 1
ATOM 650 O O . SER A 1 83 ? 12.035 -5.135 -14.526 1.00 95.31 83 SER A O 1
ATOM 652 N N . ALA A 1 84 ? 11.648 -3.280 -15.734 1.00 95.06 84 ALA A N 1
ATOM 653 C CA . ALA A 1 84 ? 12.217 -2.357 -14.753 1.00 95.06 84 ALA A CA 1
ATOM 654 C C . ALA A 1 84 ? 11.409 -2.357 -13.447 1.00 95.06 84 ALA A C 1
ATOM 656 O O . ALA A 1 84 ? 11.986 -2.486 -12.366 1.00 95.06 84 ALA A O 1
ATOM 657 N N . LEU A 1 85 ? 10.079 -2.300 -13.552 1.00 95.88 85 LEU A N 1
ATOM 658 C CA . LEU A 1 85 ? 9.176 -2.355 -12.410 1.00 95.88 85 LEU A CA 1
ATOM 659 C C . LEU A 1 85 ? 9.341 -3.669 -11.640 1.00 95.88 85 LEU A C 1
ATOM 661 O O . LEU A 1 85 ? 9.452 -3.650 -10.416 1.00 95.88 85 LEU A O 1
ATOM 665 N N . ARG A 1 86 ? 9.434 -4.811 -12.335 1.00 95.94 86 ARG A N 1
ATOM 666 C CA . ARG A 1 86 ? 9.658 -6.119 -11.698 1.00 95.94 86 ARG A CA 1
ATOM 667 C C . ARG A 1 86 ? 10.938 -6.142 -10.866 1.00 95.94 86 ARG A C 1
ATOM 669 O O . ARG A 1 86 ? 10.910 -6.630 -9.737 1.00 95.94 86 ARG A O 1
ATOM 676 N N . GLU A 1 87 ? 12.047 -5.623 -11.391 1.00 95.44 87 GLU A N 1
ATOM 677 C CA . GLU A 1 87 ? 13.305 -5.571 -10.635 1.00 95.44 87 GLU A CA 1
ATOM 678 C C . GLU A 1 87 ? 13.210 -4.636 -9.425 1.00 95.44 87 GLU A C 1
ATOM 680 O O . GLU A 1 87 ? 13.666 -4.990 -8.338 1.00 95.44 87 GLU A O 1
ATOM 685 N N . GLN A 1 88 ? 12.539 -3.493 -9.559 1.00 94.38 88 GLN A N 1
ATOM 686 C CA . GLN A 1 88 ? 12.333 -2.580 -8.435 1.00 94.38 88 GLN A CA 1
ATOM 687 C C . GLN A 1 88 ? 11.428 -3.179 -7.351 1.00 94.38 88 GLN A C 1
ATOM 689 O O . GLN A 1 88 ? 11.701 -3.007 -6.165 1.00 94.38 88 GLN A O 1
ATOM 694 N N . LEU A 1 89 ? 10.384 -3.929 -7.719 1.00 95.06 89 LEU A N 1
ATOM 695 C CA . LEU A 1 89 ? 9.494 -4.600 -6.762 1.00 95.06 89 LEU A CA 1
ATOM 696 C C . LEU A 1 89 ? 10.229 -5.651 -5.915 1.00 95.06 89 LEU A C 1
ATOM 698 O O . LEU A 1 89 ? 9.897 -5.835 -4.739 1.00 95.06 89 LEU A O 1
ATOM 702 N N . LYS A 1 90 ? 11.275 -6.294 -6.455 1.00 94.38 90 LYS A N 1
ATOM 703 C CA . LYS A 1 90 ? 12.138 -7.209 -5.685 1.00 94.38 90 LYS A CA 1
ATOM 704 C C . LYS A 1 90 ? 12.900 -6.494 -4.571 1.00 94.38 90 LYS A C 1
ATOM 706 O O . LYS A 1 90 ? 13.181 -7.105 -3.542 1.00 94.38 90 LYS A O 1
ATOM 711 N N . GLU A 1 91 ? 13.180 -5.198 -4.711 1.00 93.50 91 GLU A N 1
ATOM 712 C CA . GLU A 1 91 ? 13.800 -4.408 -3.642 1.00 93.50 91 GLU A CA 1
ATOM 713 C C . GLU A 1 91 ? 12.891 -4.244 -2.409 1.00 93.50 91 GLU A C 1
ATOM 715 O O . GLU A 1 91 ? 13.374 -3.823 -1.353 1.00 93.50 91 GLU A O 1
ATOM 720 N N . PHE A 1 92 ? 11.603 -4.587 -2.523 1.00 92.81 92 PHE A N 1
ATOM 721 C CA . PHE A 1 92 ? 10.617 -4.571 -1.438 1.00 92.81 92 PHE A CA 1
ATOM 722 C C . PHE A 1 92 ? 10.341 -5.934 -0.805 1.00 92.81 92 PHE A C 1
ATOM 724 O O . PHE A 1 92 ? 9.511 -6.043 0.096 1.00 92.81 92 PHE A O 1
ATOM 731 N N . ILE A 1 93 ? 11.104 -6.961 -1.184 1.00 93.12 93 ILE A N 1
ATOM 732 C CA . ILE A 1 93 ? 11.136 -8.219 -0.439 1.00 93.12 93 ILE A CA 1
ATOM 733 C C . ILE A 1 93 ? 11.653 -7.953 0.994 1.00 93.12 93 ILE A C 1
ATOM 735 O O . ILE A 1 93 ? 12.628 -7.216 1.172 1.00 93.12 93 ILE A O 1
ATOM 739 N N . PRO A 1 94 ? 11.039 -8.566 2.027 1.00 93.88 94 PRO A N 1
ATOM 740 C CA . PRO A 1 94 ? 9.990 -9.583 1.935 1.00 93.88 94 PRO A CA 1
ATOM 741 C C . PRO A 1 94 ? 8.567 -9.021 1.784 1.00 93.88 94 PRO A C 1
ATOM 743 O O . PRO A 1 94 ? 8.071 -8.296 2.649 1.00 93.88 94 PRO A O 1
ATOM 746 N N . TRP A 1 95 ? 7.863 -9.482 0.745 1.00 95.94 95 TRP A N 1
ATOM 747 C CA . TRP A 1 95 ? 6.422 -9.294 0.584 1.00 95.94 95 TRP A CA 1
ATOM 748 C C . TRP A 1 95 ? 5.680 -10.312 1.444 1.00 95.94 95 TRP A C 1
ATOM 750 O O . TRP A 1 95 ? 5.482 -11.462 1.062 1.00 95.94 95 TRP A O 1
ATOM 760 N N . ARG A 1 96 ? 5.303 -9.907 2.657 1.00 96.44 96 ARG A N 1
ATOM 761 C CA . ARG A 1 96 ? 4.659 -10.831 3.599 1.00 96.44 96 ARG A CA 1
ATOM 762 C C . ARG A 1 96 ? 3.155 -10.958 3.397 1.00 96.44 96 ARG A C 1
ATOM 764 O O . ARG A 1 96 ? 2.613 -12.003 3.700 1.00 96.44 96 ARG A O 1
ATOM 771 N N . LYS A 1 97 ? 2.470 -9.916 2.929 1.00 96.19 97 LYS A N 1
ATOM 772 C CA . LYS A 1 97 ? 1.009 -9.892 2.746 1.00 96.19 97 LYS A CA 1
ATOM 773 C C . LYS A 1 97 ? 0.690 -9.681 1.273 1.00 96.19 97 LYS A C 1
ATOM 775 O O . LYS A 1 97 ? 1.412 -8.924 0.639 1.00 96.19 97 LYS A O 1
ATOM 780 N N . GLY A 1 98 ? -0.382 -10.285 0.786 1.00 95.31 98 GLY A N 1
ATOM 781 C CA . GLY A 1 98 ? -0.815 -10.244 -0.611 1.00 95.31 98 GLY A CA 1
ATOM 782 C C . GLY A 1 98 ? -1.915 -11.289 -0.838 1.00 95.31 98 GLY A C 1
ATOM 783 O O . GLY A 1 98 ? -2.548 -11.692 0.145 1.00 95.31 98 GLY A O 1
ATOM 784 N N . PRO A 1 99 ? -2.153 -11.743 -2.077 1.00 95.81 99 PRO A N 1
ATOM 785 C CA . PRO A 1 99 ? -1.378 -11.469 -3.292 1.00 95.81 99 PRO A CA 1
ATOM 786 C C . PRO A 1 99 ? -1.654 -10.088 -3.911 1.00 95.81 99 PRO A C 1
ATOM 788 O O . PRO A 1 99 ? -2.686 -9.464 -3.646 1.00 95.81 99 PRO A O 1
ATOM 791 N N . PHE A 1 100 ? -0.732 -9.637 -4.765 1.00 97.56 100 PHE A N 1
ATOM 792 C CA . PHE A 1 100 ? -0.912 -8.465 -5.630 1.00 97.56 100 PHE A CA 1
ATOM 793 C C . PHE A 1 100 ? -0.613 -8.818 -7.091 1.00 97.56 100 PHE A C 1
ATOM 795 O O . PHE A 1 100 ? 0.307 -9.591 -7.351 1.00 97.56 100 PHE A O 1
ATOM 802 N N . ASP A 1 101 ? -1.327 -8.183 -8.017 1.00 97.38 101 ASP A N 1
ATOM 803 C CA . ASP A 1 101 ? -0.957 -8.076 -9.435 1.00 97.38 101 ASP A CA 1
ATOM 804 C C . ASP A 1 101 ? -0.700 -6.596 -9.730 1.00 97.38 101 ASP A C 1
ATOM 806 O O . ASP A 1 101 ? -1.594 -5.759 -9.586 1.00 97.38 101 ASP A O 1
ATOM 810 N N . LEU A 1 102 ? 0.533 -6.254 -10.103 1.00 96.94 102 LEU A N 1
ATOM 811 C CA . LEU A 1 102 ? 0.885 -4.893 -10.499 1.00 96.94 102 LEU A CA 1
ATOM 812 C C . LEU A 1 102 ? 1.320 -4.889 -11.963 1.00 96.94 102 LEU A C 1
ATOM 814 O O . LEU A 1 102 ? 2.423 -5.324 -12.286 1.00 96.94 102 LEU A O 1
ATOM 818 N N . PHE A 1 103 ? 0.474 -4.366 -12.847 1.00 97.44 103 PHE A N 1
ATOM 819 C CA . PHE A 1 103 ? 0.726 -4.277 -14.286 1.00 97.44 103 PHE A CA 1
ATOM 820 C C . PHE A 1 103 ? 1.077 -5.643 -14.910 1.00 97.44 103 PHE A C 1
ATOM 822 O O . PHE A 1 103 ? 1.970 -5.747 -15.759 1.00 97.44 103 PHE A O 1
ATOM 829 N N . GLY A 1 104 ? 0.405 -6.713 -14.466 1.00 96.50 104 GLY A N 1
ATOM 830 C CA . GLY A 1 104 ? 0.680 -8.090 -14.884 1.00 96.50 104 GLY A CA 1
ATOM 831 C C . GLY A 1 104 ? 1.907 -8.725 -14.232 1.00 96.50 104 GLY A C 1
ATOM 832 O O . GLY A 1 104 ? 2.428 -9.719 -14.739 1.00 96.50 104 GLY A O 1
ATOM 833 N N . ILE A 1 105 ? 2.440 -8.117 -13.171 1.00 97.06 105 ILE A N 1
ATOM 834 C CA . ILE A 1 105 ? 3.514 -8.685 -12.359 1.00 97.06 105 ILE A CA 1
ATOM 835 C C . ILE A 1 105 ? 2.884 -9.277 -11.105 1.00 97.06 105 ILE A C 1
ATOM 837 O O . ILE A 1 105 ? 2.488 -8.542 -10.199 1.00 97.06 105 ILE A O 1
ATOM 841 N N . ASP A 1 106 ? 2.858 -10.605 -11.046 1.00 96.88 106 ASP A N 1
ATOM 842 C CA . ASP A 1 106 ? 2.402 -11.337 -9.871 1.00 96.88 106 ASP A CA 1
ATOM 843 C C . ASP A 1 106 ? 3.402 -11.184 -8.719 1.00 96.88 106 ASP A C 1
ATOM 845 O O . ASP A 1 106 ? 4.582 -11.538 -8.830 1.00 96.88 106 ASP A O 1
ATOM 849 N N . ILE A 1 107 ? 2.923 -10.670 -7.588 1.00 96.62 107 ILE A N 1
ATOM 850 C CA . ILE A 1 107 ? 3.655 -10.646 -6.324 1.00 96.62 107 ILE A CA 1
ATOM 851 C C . ILE A 1 107 ? 3.086 -11.751 -5.441 1.00 96.62 107 ILE A C 1
ATOM 853 O O . ILE A 1 107 ? 2.104 -11.556 -4.716 1.00 96.62 107 ILE A O 1
ATOM 857 N N . ASP A 1 108 ? 3.742 -12.909 -5.493 1.00 92.44 108 ASP A N 1
ATOM 858 C CA . ASP A 1 108 ? 3.458 -14.007 -4.578 1.00 92.44 108 ASP A CA 1
ATOM 859 C C . ASP A 1 108 ? 4.054 -13.698 -3.200 1.00 92.44 108 ASP A C 1
ATOM 861 O O . ASP A 1 108 ? 5.267 -13.555 -3.020 1.00 92.44 108 ASP A O 1
ATOM 865 N N . SER A 1 109 ? 3.167 -13.516 -2.231 1.00 94.25 109 SER A N 1
ATOM 866 C CA . SER A 1 109 ? 3.507 -13.106 -0.874 1.00 94.25 109 SER A CA 1
ATOM 867 C C . SER A 1 109 ? 3.418 -14.278 0.093 1.00 94.25 109 SER A C 1
ATOM 869 O O . SER A 1 109 ? 2.582 -15.158 -0.083 1.00 94.25 109 SER A O 1
ATOM 871 N N . GLU A 1 110 ? 4.176 -14.223 1.189 1.00 95.38 110 GLU A N 1
ATOM 872 C CA . GLU A 1 110 ? 4.185 -15.273 2.226 1.00 95.38 110 GLU A CA 1
ATOM 873 C C . GLU A 1 110 ? 2.771 -15.640 2.726 1.00 95.38 110 GLU A C 1
ATOM 875 O O . GLU A 1 110 ? 2.459 -16.813 2.924 1.00 95.38 110 GLU A O 1
ATOM 880 N N . TRP A 1 111 ? 1.902 -14.644 2.921 1.00 94.62 111 TRP A N 1
ATOM 881 C CA . TRP A 1 111 ? 0.544 -14.838 3.418 1.00 94.62 111 TRP A CA 1
ATOM 882 C C . TRP A 1 111 ? -0.500 -14.594 2.337 1.00 94.62 111 TRP A C 1
ATOM 884 O O . TRP A 1 111 ? -0.687 -13.461 1.894 1.00 94.62 111 TRP A O 1
ATOM 894 N N . ARG A 1 112 ? -1.278 -15.643 2.056 1.00 93.75 112 ARG A N 1
ATOM 895 C CA . ARG A 1 112 ? -2.529 -15.617 1.286 1.00 93.75 112 ARG A CA 1
ATOM 896 C C . ARG A 1 112 ? -3.624 -14.880 2.065 1.00 93.75 112 ARG A C 1
ATOM 898 O O . ARG A 1 112 ? -4.430 -15.480 2.786 1.00 93.75 112 ARG A O 1
ATOM 905 N N . CYS A 1 113 ? -3.572 -13.549 2.048 1.00 94.12 113 CYS A N 1
ATOM 906 C CA . CYS A 1 113 ? -4.459 -12.708 2.849 1.00 94.12 113 CYS A CA 1
ATOM 907 C C . CYS A 1 113 ? -5.904 -12.758 2.356 1.00 94.12 113 CYS A C 1
ATOM 909 O O . CYS A 1 113 ? -6.801 -12.570 3.178 1.00 94.12 113 CYS A O 1
ATOM 911 N N . GLU A 1 114 ? -6.130 -13.082 1.086 1.00 93.50 114 GLU A N 1
ATOM 912 C CA . GLU A 1 114 ? -7.450 -13.315 0.509 1.00 93.50 114 GLU A CA 1
ATOM 913 C C . GLU A 1 114 ? -8.156 -14.481 1.203 1.00 93.50 114 GLU A C 1
ATOM 915 O O . GLU A 1 114 ? -9.291 -14.333 1.634 1.00 93.50 114 GLU A O 1
ATOM 920 N N . MET A 1 115 ? -7.453 -15.580 1.507 1.00 93.19 115 MET A N 1
ATOM 921 C CA . MET A 1 115 ? -8.052 -16.705 2.244 1.00 93.19 115 MET A CA 1
ATOM 922 C C . MET A 1 115 ? -8.515 -16.298 3.646 1.00 93.19 115 MET A C 1
ATOM 924 O O . MET A 1 115 ? -9.496 -16.813 4.185 1.00 93.19 115 MET A O 1
ATOM 928 N N . LYS A 1 116 ? -7.781 -15.387 4.293 1.00 93.12 116 LYS A N 1
ATOM 929 C CA . LYS A 1 116 ? -8.203 -14.832 5.582 1.00 93.12 116 LYS A CA 1
ATOM 930 C C . LYS A 1 116 ? -9.404 -13.908 5.404 1.00 93.12 116 LYS A C 1
ATOM 932 O O . LYS A 1 116 ? -10.299 -13.955 6.243 1.00 93.12 116 LYS A O 1
ATOM 937 N N . TRP A 1 117 ? -9.407 -13.095 4.355 1.00 93.81 117 TRP A N 1
ATOM 938 C CA . TRP A 1 117 ? -10.487 -12.168 4.054 1.00 93.81 117 TRP A CA 1
ATOM 939 C C . TRP A 1 117 ? -11.800 -12.888 3.728 1.00 93.81 117 TRP A C 1
ATOM 941 O O . TRP A 1 117 ? -12.798 -12.590 4.376 1.00 93.81 117 TRP A O 1
ATOM 951 N N . SER A 1 118 ? -11.789 -13.918 2.875 1.00 94.00 118 SER A N 1
ATOM 952 C CA . SER A 1 118 ? -12.994 -14.690 2.519 1.00 94.00 118 SER A CA 1
ATOM 953 C C . SER A 1 118 ? -13.644 -15.381 3.723 1.00 94.00 118 SER A C 1
ATOM 955 O O . SER A 1 118 ? -14.851 -15.596 3.762 1.00 94.00 118 SER A O 1
ATOM 957 N N . ARG A 1 119 ? -12.864 -15.708 4.765 1.00 94.69 119 ARG A N 1
ATOM 958 C CA . ARG A 1 119 ? -13.415 -16.228 6.033 1.00 94.69 119 ARG A CA 1
ATOM 959 C C . ARG A 1 119 ? -14.123 -15.161 6.870 1.00 94.69 119 ARG A C 1
ATOM 961 O O . ARG A 1 119 ? -14.920 -15.516 7.732 1.00 94.69 119 ARG A O 1
ATOM 968 N N . LEU A 1 120 ? -13.787 -13.886 6.681 1.00 94.44 120 LEU A N 1
ATOM 969 C CA . LEU A 1 120 ? -14.244 -12.769 7.508 1.00 94.44 120 LEU A CA 1
ATOM 970 C C . LEU A 1 120 ? -15.359 -11.954 6.844 1.00 94.44 120 LEU A C 1
ATOM 972 O O . LEU A 1 120 ? -16.233 -11.461 7.550 1.00 94.44 120 LEU A O 1
ATOM 976 N N . GLU A 1 121 ? -15.331 -11.796 5.522 1.00 92.50 121 GLU A N 1
ATOM 977 C CA . GLU A 1 121 ? -16.150 -10.813 4.802 1.00 92.50 121 GLU A CA 1
ATOM 978 C C . GLU A 1 121 ? -17.662 -10.979 5.015 1.00 92.50 121 GLU A C 1
ATOM 980 O O . GLU A 1 121 ? -18.378 -9.988 5.123 1.00 92.50 121 GLU A O 1
ATOM 985 N N . HIS A 1 122 ? -18.142 -12.215 5.177 1.00 93.94 122 HIS A N 1
ATOM 986 C CA . HIS A 1 122 ? -19.554 -12.512 5.447 1.00 93.94 122 HIS A CA 1
ATOM 987 C C . HIS A 1 122 ? -19.929 -12.471 6.938 1.00 93.94 122 HIS A C 1
ATOM 989 O O . HIS A 1 122 ? -21.103 -12.595 7.281 1.00 93.94 122 HIS A O 1
ATOM 995 N N . LEU A 1 123 ? -18.945 -12.331 7.830 1.00 96.88 123 LEU A N 1
ATOM 996 C CA . LEU A 1 123 ? -19.132 -12.307 9.286 1.00 96.88 123 LEU A CA 1
ATOM 997 C C . LEU A 1 123 ? -19.064 -10.891 9.873 1.00 96.88 123 LEU A C 1
ATOM 999 O O . LEU A 1 123 ? -19.428 -10.687 11.031 1.00 96.88 123 LEU A O 1
ATOM 100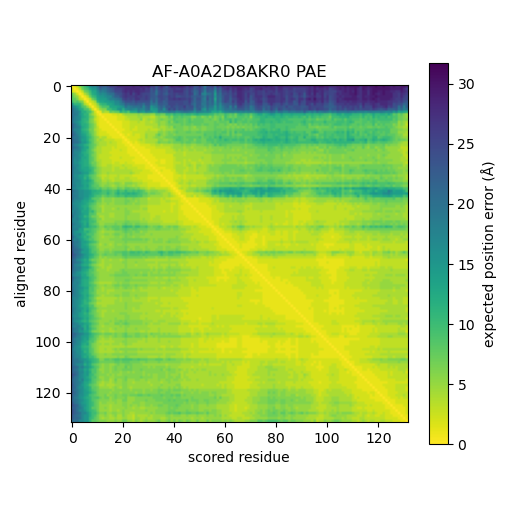3 N N . ILE A 1 124 ? -18.585 -9.916 9.101 1.00 95.81 124 ILE A N 1
ATOM 1004 C CA . ILE A 1 124 ? -18.518 -8.511 9.507 1.00 95.81 124 ILE A CA 1
ATOM 1005 C C . ILE A 1 124 ? -19.731 -7.737 9.001 1.00 95.81 124 ILE A C 1
ATOM 1007 O O . ILE A 1 124 ? -20.377 -8.102 8.022 1.00 95.81 124 ILE A O 1
ATOM 1011 N N . ALA A 1 125 ? -20.041 -6.630 9.675 1.00 95.94 125 ALA A N 1
ATOM 1012 C CA . ALA A 1 125 ? -21.067 -5.723 9.186 1.00 95.94 125 ALA A CA 1
ATOM 1013 C C . ALA A 1 125 ? -20.646 -5.104 7.832 1.00 95.94 125 ALA A C 1
ATOM 1015 O O . ALA A 1 125 ? -19.452 -4.846 7.650 1.00 95.94 125 ALA A O 1
ATOM 1016 N N . PRO A 1 126 ? -21.598 -4.806 6.922 1.00 94.06 126 PRO A N 1
ATOM 1017 C CA . PRO A 1 126 ? -21.290 -4.243 5.609 1.00 94.06 126 PRO A CA 1
ATOM 1018 C C . PRO A 1 126 ? -20.405 -2.998 5.705 1.00 94.06 126 PRO A C 1
ATOM 1020 O O . PRO A 1 126 ? -20.692 -2.093 6.494 1.00 94.06 126 PRO A O 1
ATOM 1023 N N . LEU A 1 127 ? -19.332 -2.964 4.909 1.00 93.50 127 LEU A N 1
ATOM 1024 C CA . LEU A 1 127 ? -18.347 -1.877 4.914 1.00 93.50 127 LEU A CA 1
ATOM 1025 C C . LEU A 1 127 ? -18.723 -0.696 4.010 1.00 93.50 127 LEU A C 1
ATOM 1027 O O . LEU A 1 127 ? -18.064 0.340 4.068 1.00 93.50 127 LEU A O 1
ATOM 1031 N N . GLU A 1 128 ? -19.774 -0.821 3.198 1.00 93.25 128 GLU A N 1
ATOM 1032 C CA . GLU A 1 128 ? -20.222 0.254 2.312 1.00 93.25 128 GLU A CA 1
ATOM 1033 C C . GLU A 1 128 ? -20.549 1.529 3.108 1.00 93.25 128 GLU A C 1
ATOM 1035 O O . GLU A 1 128 ? -21.277 1.500 4.102 1.00 93.25 128 GLU A O 1
ATOM 1040 N N . GLY A 1 129 ? -19.946 2.649 2.698 1.00 92.12 129 GLY A N 1
ATOM 1041 C CA . GLY A 1 129 ? -20.097 3.947 3.359 1.00 92.12 129 GLY A CA 1
ATOM 1042 C C . GLY A 1 129 ? -19.431 4.069 4.736 1.00 92.12 129 GLY A C 1
ATOM 1043 O O . GLY A 1 129 ? -19.609 5.093 5.397 1.00 92.12 129 GLY A O 1
ATOM 1044 N N . ARG A 1 130 ? -18.670 3.064 5.196 1.00 90.31 130 ARG A N 1
ATOM 1045 C CA . ARG A 1 130 ? -17.968 3.122 6.485 1.00 90.31 130 ARG A CA 1
ATOM 1046 C C . ARG A 1 130 ? -16.571 3.716 6.351 1.00 90.31 130 ARG A C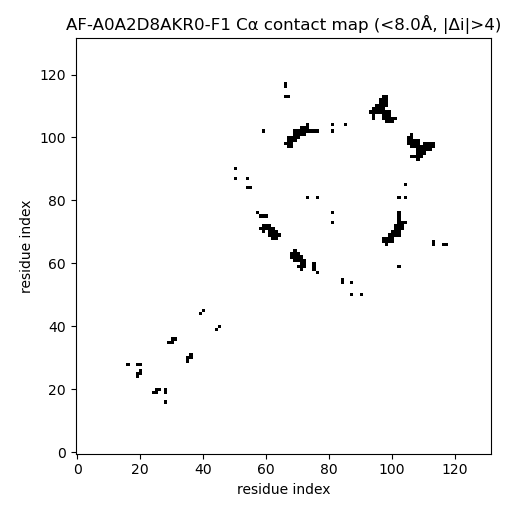 1
ATOM 1048 O O . ARG A 1 130 ? -15.821 3.380 5.441 1.00 90.31 130 ARG A O 1
ATOM 1055 N N . THR A 1 131 ? -16.196 4.517 7.343 1.00 85.31 131 THR A N 1
ATOM 1056 C CA . THR A 1 131 ? -14.800 4.884 7.602 1.00 85.31 131 THR A CA 1
ATOM 1057 C C . THR A 1 131 ? -14.197 3.837 8.537 1.00 85.31 131 THR A C 1
ATOM 1059 O O . THR A 1 131 ? -14.704 3.661 9.648 1.00 85.31 131 THR A O 1
ATOM 1062 N N . VAL A 1 132 ? -13.159 3.131 8.077 1.00 84.88 132 VAL A N 1
ATOM 1063 C CA . VAL A 1 132 ? -12.449 2.056 8.802 1.00 84.88 132 VAL A CA 1
ATOM 1064 C C . VAL A 1 132 ? -11.045 2.506 9.177 1.00 84.88 132 VAL A C 1
ATOM 1066 O O . VAL A 1 132 ? -10.427 3.219 8.355 1.00 84.88 132 VAL A O 1
#

Mean predicted aligned error: 6.57 Å

Sequence (132 aa):
MSPLNDHDSSSEFQKILKNAGQSRLNPLLPFVAGPFLDGIKQGDWARWRQRLARLPRHTPSRVQLADTISIGQPSDLTAAEQSALREQLKEFIPWRKGPFDLFGIDIDSEWRCEMKWSRLEHLIAPLEGRTV

pLDDT: mean 87.94, std 14.88, range [24.22, 97.56]

Nearest PDB structures (foldseek):
  7ct8-assembly1_B-2  TM=7.953E-01  e=7.551E-08  Vibrio vulnificus MO6-24/O
  7ct8-assembly1_A  TM=8.058E-01  e=9.837E-07  Vibrio vulnificus MO6-24/O
  4qnu-assembly1_A  TM=7.901E-01  e=5.817E-06  Escherichia coli APEC O1
  4qnv-assembly2_B  TM=8.640E-01  e=1.369E-05  Escherichia coli APEC O1
  4qnx-assembly1_A  TM=8.112E-01  e=1.369E-05  Escherichia coli K-12

Radius of gyration: 17.75 Å; Cα contacts (8 Å, |Δi|>4): 114; chains: 1; bounding box: 38×38×41 Å

Solvent-accessible surface area (backbone atoms only — not comparable to full-atom values): 8094 Å² total; per-residue (Å²): 136,80,78,80,90,57,87,62,74,51,58,58,54,50,50,52,53,54,54,34,58,77,42,94,51,32,88,52,52,65,72,74,32,65,73,46,59,73,62,56,75,69,79,63,46,68,60,52,54,54,55,60,72,64,57,81,90,76,76,60,86,44,77,44,90,60,70,51,40,30,40,30,38,51,85,68,42,55,75,67,54,47,53,52,50,54,58,56,55,57,75,57,60,83,47,54,68,26,41,36,30,52,38,70,42,77,42,87,26,79,32,65,44,35,69,57,42,71,71,41,65,86,75,51,78,84,62,80,95,58,90,130

Secondary structure (DSSP, 8-state):
-------SHHHHHHHHHHHHHTSTTGGGGGGGSHHHHHT--STTHHHHHHHHHHS-----S-EEESSSEEES-GGGS-HHHHHHHHHHHHTT----EE-EEETTEEE--SEEHHHHHHHHTTTSPP-TT---